Protein AF-A0A223ECL9-F1 (afdb_monomer_lite)

InterPro domains:
  IPR002901 Mannosyl-glycoprotein endo-beta-N-acetylglucosamidase-like domain [PF01832] (7-97)
  IPR018392 LysM domain [PF01476] (110-128)
  IPR018392 LysM domain [cd00118] (108-128)
  IPR051056 Glycosyl Hydrolase Family 73 [PTHR33308] (3-122)

Radius of gyration: 21.01 Å; chains: 1; bounding box: 42×40×62 Å

Organism: NCBI:txid1349754

Sequence (130 aa):
MVQGDFKGESVIIQTMEYVNGVPVQVWNKFRKYPTWEESLRDLANLYEKGTSWNRGLYTAVIGEKDYKKALKAIFDSGYASDPKYIEKLVNLIETSDLTKYDVSIEEVYHIVKKGDSVSGLAKAYGSTQV

Foldseek 3Di:
DAFDEDVNDWDWDWDWAADVNRTDIDTGIHYDDPDPVVVVVVVVCCLCQPDPVDRCLNPQLPPDLPVLSNQVSCVVSVVGRHPCSSVVVVCVCVVVVVCVVSDDPPPDDDDDDPPDDPVNVCVVVVVDDD

Structure (mmCIF, N/CA/C/O backbone):
data_AF-A0A223ECL9-F1
#
_entry.id   AF-A0A223ECL9-F1
#
loop_
_atom_site.group_PDB
_atom_site.id
_atom_site.type_symbol
_atom_site.label_atom_id
_atom_site.label_alt_id
_atom_site.label_comp_id
_atom_site.label_asym_id
_atom_site.label_entity_id
_atom_site.label_seq_id
_atom_site.pdbx_PDB_ins_code
_atom_site.Cartn_x
_atom_site.Cartn_y
_atom_site.Cartn_z
_atom_site.occupancy
_atom_site.B_iso_or_equiv
_atom_site.auth_seq_id
_atom_site.auth_comp_id
_atom_site.auth_asym_id
_atom_site.auth_atom_id
_atom_site.pdbx_PDB_model_num
ATOM 1 N N . MET A 1 1 ? -2.838 -3.790 4.156 1.00 79.19 1 MET A N 1
ATOM 2 C CA . MET A 1 1 ? -4.144 -4.417 4.448 1.00 79.19 1 MET A CA 1
ATOM 3 C C . MET A 1 1 ? -5.207 -3.575 3.776 1.00 79.19 1 MET A C 1
ATOM 5 O O . MET A 1 1 ? -5.055 -2.362 3.779 1.00 79.19 1 MET A O 1
ATOM 9 N N . VAL A 1 2 ? -6.244 -4.185 3.212 1.00 90.25 2 VAL A N 1
ATOM 10 C CA . VAL A 1 2 ? -7.343 -3.445 2.579 1.00 90.25 2 VAL A CA 1
ATOM 11 C C . VAL A 1 2 ? -8.562 -3.515 3.497 1.00 90.25 2 VAL A C 1
ATOM 13 O O . VAL A 1 2 ? -8.935 -4.597 3.954 1.00 90.25 2 VAL A O 1
ATOM 16 N N . GLN A 1 3 ? -9.152 -2.364 3.815 1.00 91.75 3 GLN A N 1
ATOM 17 C CA . GLN A 1 3 ? -10.354 -2.291 4.649 1.00 91.75 3 GLN A CA 1
ATOM 18 C C . GLN A 1 3 ? -11.593 -2.791 3.876 1.00 91.75 3 GLN A C 1
ATOM 20 O O . GLN A 1 3 ? -11.655 -2.724 2.642 1.00 91.75 3 GLN A O 1
ATOM 25 N N . GLY A 1 4 ? -12.589 -3.301 4.601 1.00 92.31 4 GLY A N 1
ATOM 26 C CA . GLY A 1 4 ? -13.849 -3.810 4.046 1.00 92.31 4 GLY A CA 1
ATOM 27 C C . GLY A 1 4 ? -13.989 -5.330 4.126 1.00 92.31 4 GLY A C 1
ATOM 28 O O . GLY A 1 4 ? -13.456 -5.961 5.033 1.00 92.31 4 GLY A O 1
ATOM 29 N N . ASP A 1 5 ? -14.749 -5.906 3.199 1.00 94.62 5 ASP A N 1
ATOM 30 C CA . ASP A 1 5 ? -14.906 -7.353 3.034 1.00 94.62 5 ASP A CA 1
ATOM 31 C C . ASP A 1 5 ? -14.469 -7.800 1.633 1.00 94.62 5 ASP A C 1
ATOM 33 O O . ASP A 1 5 ? -14.430 -7.006 0.690 1.00 94.62 5 ASP A O 1
ATOM 37 N N . PHE A 1 6 ? -14.091 -9.070 1.523 1.00 94.88 6 PHE A N 1
ATOM 38 C CA . PHE A 1 6 ? -13.787 -9.722 0.259 1.00 94.88 6 PHE A CA 1
ATOM 39 C C . PHE A 1 6 ? -14.750 -10.888 0.079 1.00 94.88 6 PHE A C 1
ATOM 41 O O . PHE A 1 6 ? -14.682 -11.872 0.810 1.00 94.88 6 PHE A O 1
ATOM 48 N N . LYS A 1 7 ? -15.676 -10.763 -0.880 1.00 94.12 7 LYS A N 1
ATOM 49 C CA . LYS A 1 7 ? -16.736 -11.758 -1.129 1.00 94.12 7 LYS A CA 1
ATOM 50 C C . LYS A 1 7 ? -17.537 -12.089 0.147 1.00 94.12 7 LYS A C 1
ATOM 52 O O . LYS A 1 7 ? -17.887 -13.243 0.372 1.00 94.12 7 LYS A O 1
ATOM 57 N N . GLY A 1 8 ? -17.802 -11.083 0.987 1.00 95.06 8 GLY A N 1
ATOM 58 C CA . GLY A 1 8 ? -18.495 -11.244 2.269 1.00 95.06 8 GLY A CA 1
ATOM 59 C C . GLY A 1 8 ? -17.601 -11.655 3.446 1.00 95.06 8 GLY A C 1
ATOM 60 O O . GLY A 1 8 ? -18.032 -11.550 4.592 1.00 95.06 8 GLY A O 1
ATOM 61 N N . GLU A 1 9 ? -16.347 -12.048 3.207 1.00 97.38 9 GLU A N 1
ATOM 62 C CA . GLU A 1 9 ? -15.413 -12.453 4.258 1.00 97.38 9 GLU A CA 1
ATOM 63 C C . GLU A 1 9 ? -14.611 -11.261 4.793 1.00 97.38 9 GLU A C 1
ATOM 65 O O . GLU A 1 9 ? -14.010 -10.476 4.050 1.00 97.38 9 GLU A O 1
ATOM 70 N N . SER A 1 10 ? -14.557 -11.136 6.118 1.00 97.12 10 SER A N 1
ATOM 71 C CA . SER A 1 10 ? -13.779 -10.097 6.791 1.00 97.12 10 SER A CA 1
ATOM 72 C C . SER A 1 10 ? -13.308 -10.546 8.168 1.00 97.12 10 SER A C 1
ATOM 74 O O . SER A 1 10 ? -13.784 -11.540 8.718 1.00 97.12 10 SER A O 1
ATOM 76 N N . VAL A 1 11 ? -12.359 -9.802 8.723 1.00 96.88 11 VAL A N 1
ATOM 77 C CA . VAL A 1 11 ? -11.911 -9.940 10.106 1.00 96.88 11 VAL A CA 1
ATOM 78 C C . VAL A 1 11 ? -11.852 -8.561 10.751 1.00 96.88 11 VAL A C 1
ATOM 80 O O . VAL A 1 11 ? -11.451 -7.582 10.120 1.00 96.88 11 VAL A O 1
ATOM 83 N N . ILE A 1 12 ? -12.278 -8.477 12.008 1.00 97.19 12 ILE A N 1
ATOM 84 C CA . ILE A 1 12 ? -12.145 -7.265 12.812 1.00 97.19 12 ILE A CA 1
ATOM 85 C C . ILE A 1 12 ? -10.866 -7.397 13.628 1.00 97.19 12 ILE A C 1
ATOM 87 O O . ILE A 1 12 ? -10.735 -8.317 14.434 1.00 97.19 12 ILE A O 1
ATOM 91 N N . ILE A 1 13 ? -9.925 -6.487 13.402 1.00 95.56 13 ILE A N 1
ATOM 92 C CA . ILE A 1 13 ? -8.660 -6.432 14.136 1.00 95.56 13 ILE A CA 1
ATOM 93 C C . ILE A 1 13 ? -8.369 -5.000 14.565 1.00 95.56 13 ILE A C 1
ATOM 95 O O . ILE A 1 13 ? -8.869 -4.034 13.982 1.00 95.56 13 ILE A O 1
ATOM 99 N N . GLN A 1 14 ? -7.556 -4.872 15.604 1.00 96.12 14 GLN A N 1
ATOM 100 C CA . GLN A 1 14 ? -7.069 -3.585 16.059 1.00 96.12 14 GLN A CA 1
ATOM 101 C C . GLN A 1 14 ? -5.959 -3.096 15.118 1.00 96.12 14 GLN A C 1
ATOM 103 O O . GLN A 1 14 ? -5.025 -3.836 14.811 1.00 96.12 14 GLN A O 1
ATOM 108 N N . THR A 1 15 ? -6.068 -1.856 14.653 1.00 93.88 15 THR A N 1
ATOM 109 C CA . THR A 1 15 ? -5.093 -1.191 13.781 1.00 93.88 15 THR A CA 1
ATOM 110 C C . THR A 1 15 ? -4.674 0.144 14.383 1.00 93.88 15 THR A C 1
ATOM 112 O O . THR A 1 15 ? -5.376 0.705 15.225 1.00 93.88 15 THR A O 1
ATOM 115 N N . MET A 1 16 ? -3.521 0.646 13.953 1.00 94.25 16 MET A N 1
ATOM 116 C CA . MET A 1 16 ? -3.049 1.980 14.299 1.00 94.25 16 MET A 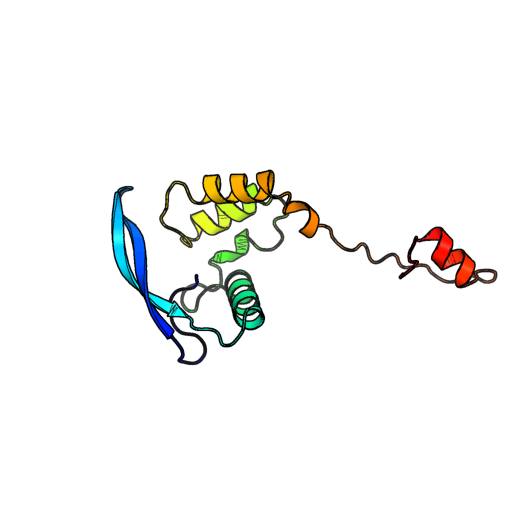CA 1
ATOM 117 C C . MET A 1 16 ? -3.394 2.944 13.165 1.00 94.25 16 MET A C 1
ATOM 119 O O . MET A 1 16 ? -2.917 2.765 12.047 1.00 94.25 16 MET A O 1
ATOM 123 N N . GLU A 1 17 ? -4.186 3.965 13.463 1.00 93.31 17 GLU A N 1
ATOM 124 C CA . GLU A 1 17 ? -4.452 5.097 12.571 1.00 93.31 17 GLU A CA 1
ATOM 125 C C . GLU A 1 17 ? -3.779 6.351 13.139 1.00 93.31 17 GLU A C 1
ATOM 127 O O . GLU A 1 17 ? -3.401 6.394 14.309 1.00 93.31 17 GLU A O 1
ATOM 132 N N . TYR A 1 18 ? -3.621 7.387 12.326 1.00 93.75 18 TYR A N 1
ATOM 133 C CA . TYR A 1 18 ? -3.040 8.661 12.742 1.00 93.75 18 TYR A CA 1
ATOM 134 C C . TYR A 1 18 ? -4.063 9.773 12.544 1.00 93.75 18 TYR A C 1
ATOM 136 O O . TYR A 1 18 ? -4.437 10.096 11.419 1.00 93.75 18 TYR A O 1
ATOM 144 N N . VAL A 1 19 ? -4.494 10.389 13.644 1.00 91.12 19 VAL A N 1
ATOM 145 C CA . VAL A 1 19 ? -5.434 11.517 13.637 1.00 91.12 19 VAL A CA 1
ATOM 146 C C . VAL A 1 19 ? -4.678 12.752 14.098 1.00 91.12 19 VAL A C 1
ATOM 148 O O . VAL A 1 19 ? -4.139 12.775 15.201 1.00 91.12 19 VAL A O 1
ATOM 151 N N . ASN A 1 20 ? -4.588 13.770 13.239 1.00 89.81 20 ASN A N 1
ATOM 152 C CA . ASN A 1 20 ? -3.780 14.972 13.487 1.00 89.81 20 ASN A CA 1
ATOM 153 C C . ASN A 1 20 ? -2.316 14.649 13.856 1.00 89.81 20 ASN A C 1
ATOM 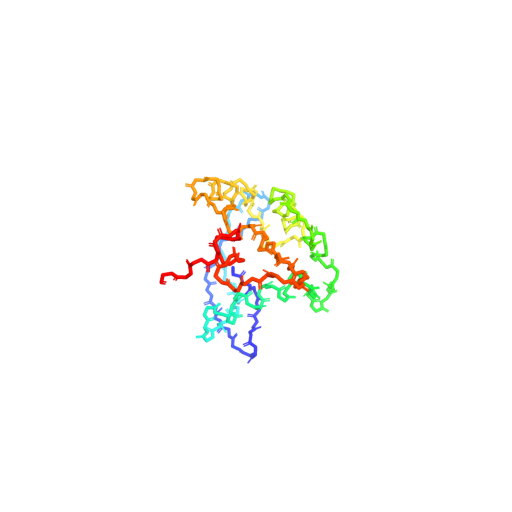155 O O . ASN A 1 20 ? -1.722 15.289 14.719 1.00 89.81 20 ASN A O 1
ATOM 159 N N . GLY A 1 21 ? -1.746 13.611 13.230 1.00 89.06 21 GLY A N 1
ATOM 160 C CA . GLY A 1 21 ? -0.376 13.153 13.484 1.00 89.06 21 GLY A CA 1
ATOM 161 C C . GLY A 1 21 ? -0.189 12.334 14.767 1.00 89.06 21 GLY A C 1
ATOM 162 O O . GLY A 1 21 ? 0.921 11.872 15.024 1.00 89.06 21 GLY A O 1
ATOM 163 N N . VAL A 1 22 ? -1.248 12.106 15.548 1.00 93.12 22 VAL A N 1
ATOM 164 C CA . VAL A 1 22 ? -1.196 11.309 16.780 1.00 93.12 22 VAL A CA 1
ATOM 165 C C . VAL A 1 22 ? -1.638 9.871 16.489 1.00 93.12 22 VAL A C 1
ATOM 167 O O . VAL A 1 22 ? -2.723 9.685 15.932 1.00 93.12 22 VAL A O 1
ATOM 170 N N . PRO A 1 23 ? -0.838 8.851 16.861 1.00 94.62 23 PRO A N 1
ATOM 171 C CA . PRO A 1 23 ? -1.221 7.455 16.694 1.00 94.62 23 PRO A CA 1
ATOM 172 C C . PRO A 1 23 ? -2.372 7.089 17.640 1.00 94.62 23 PRO A C 1
ATOM 174 O O . PRO A 1 23 ? -2.294 7.316 18.849 1.00 94.62 23 PRO A O 1
ATOM 177 N N . VAL A 1 24 ? -3.428 6.495 17.093 1.00 96.06 24 VAL A N 1
ATOM 178 C CA . VAL A 1 24 ? -4.608 6.018 17.819 1.00 96.06 24 VAL A CA 1
ATOM 179 C C . VAL A 1 24 ? -4.923 4.580 17.421 1.00 96.06 24 VAL A C 1
ATOM 181 O O . VAL A 1 24 ? -4.899 4.222 16.245 1.00 96.06 24 VAL A O 1
ATOM 184 N N . GLN A 1 25 ? -5.233 3.738 18.406 1.00 95.94 25 GLN A N 1
ATOM 185 C CA . GLN A 1 25 ? -5.652 2.365 18.137 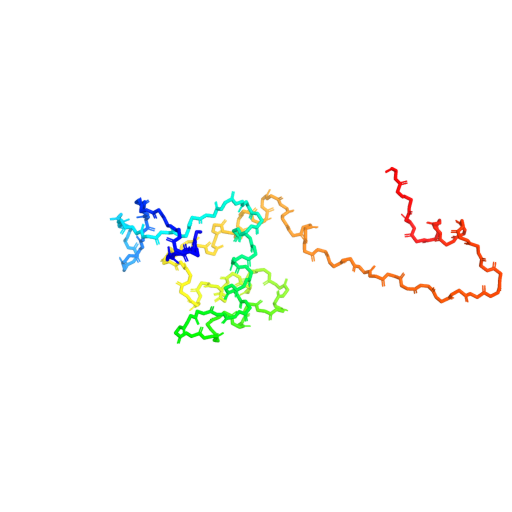1.00 95.94 25 GLN A CA 1
ATOM 186 C C . GLN A 1 25 ? -7.160 2.318 17.909 1.00 95.94 25 GLN A C 1
ATOM 188 O O . GLN A 1 25 ? -7.932 2.772 18.754 1.00 95.94 25 GLN A O 1
ATOM 193 N N . VAL A 1 26 ? -7.580 1.727 16.797 1.00 94.62 26 VAL A N 1
ATOM 194 C CA . VAL A 1 26 ? -8.993 1.577 16.439 1.00 94.62 26 VAL A CA 1
ATOM 195 C C . VAL A 1 26 ? -9.281 0.148 16.007 1.00 94.62 26 VAL A C 1
ATOM 197 O O . VAL A 1 26 ? -8.433 -0.524 15.424 1.00 94.62 26 VAL A O 1
ATOM 200 N N . TRP A 1 27 ? -10.488 -0.332 16.288 1.00 96.00 27 TRP A N 1
ATOM 201 C CA . TRP A 1 27 ? -10.975 -1.586 15.724 1.00 96.00 27 TRP A CA 1
ATOM 202 C C . TRP A 1 27 ? -11.517 -1.316 14.331 1.00 96.00 27 TRP A C 1
ATOM 204 O O . TRP A 1 27 ? -12.402 -0.475 14.170 1.00 96.00 27 TRP A O 1
ATOM 214 N N . ASN A 1 28 ? -10.994 -2.018 13.330 1.00 95.12 28 ASN A N 1
ATOM 215 C CA . ASN A 1 28 ? -11.448 -1.850 11.959 1.00 95.12 28 ASN A CA 1
ATOM 216 C C . ASN A 1 28 ? -11.662 -3.199 11.268 1.00 95.12 28 ASN A C 1
ATOM 218 O O . ASN A 1 28 ? -11.115 -4.228 11.672 1.00 95.12 28 ASN A O 1
ATOM 222 N N . LYS A 1 29 ? -12.506 -3.184 10.238 1.00 96.31 29 LYS A N 1
ATOM 223 C CA . LYS A 1 29 ? -12.873 -4.350 9.439 1.00 96.31 29 LYS A CA 1
ATOM 224 C C . LYS A 1 29 ? -11.951 -4.444 8.228 1.00 96.31 29 LYS A C 1
ATOM 226 O O . LYS A 1 29 ? -11.922 -3.536 7.396 1.00 96.31 29 LYS A O 1
ATOM 231 N N . PHE A 1 30 ? -11.236 -5.554 8.110 1.00 96.19 30 PHE A N 1
ATOM 232 C CA . PHE A 1 30 ? -10.323 -5.825 7.006 1.00 96.19 30 PHE A CA 1
ATOM 233 C C . PHE A 1 30 ? -10.780 -7.020 6.182 1.00 96.19 30 PHE A C 1
ATOM 235 O O . PHE A 1 30 ? -11.366 -7.974 6.702 1.00 96.19 30 PHE A O 1
ATOM 242 N N . ARG A 1 31 ? -10.467 -6.964 4.888 1.00 97.25 31 ARG A N 1
ATOM 243 C CA . ARG A 1 31 ? -10.742 -8.039 3.939 1.00 97.25 31 ARG A CA 1
ATOM 244 C C . ARG A 1 31 ? -9.987 -9.299 4.356 1.00 97.25 31 ARG A C 1
ATOM 246 O O . ARG A 1 31 ? -8.790 -9.242 4.641 1.00 97.25 31 ARG A O 1
ATOM 253 N N . LYS A 1 32 ? -10.689 -10.431 4.392 1.00 97.38 32 LYS A N 1
ATOM 254 C CA . LYS A 1 32 ? -10.109 -11.748 4.674 1.00 97.38 32 LYS A CA 1
ATOM 255 C C . LYS A 1 32 ? -9.992 -12.517 3.363 1.00 97.38 32 LYS A C 1
ATOM 257 O O . LYS A 1 32 ? -10.986 -12.703 2.668 1.00 97.38 32 LYS A O 1
ATOM 262 N N . TYR A 1 33 ? -8.785 -12.977 3.053 1.00 96.88 33 TYR A N 1
ATOM 263 C CA . TYR A 1 33 ? -8.495 -13.676 1.804 1.00 96.88 33 TYR A CA 1
ATOM 264 C C . TYR A 1 33 ? -8.189 -15.155 2.061 1.00 96.88 33 TYR A C 1
ATOM 266 O O . TYR A 1 33 ? -7.461 -15.460 3.008 1.00 96.88 33 TYR A O 1
ATOM 274 N N . PRO A 1 34 ? -8.697 -16.071 1.222 1.00 96.38 34 PRO A N 1
ATOM 275 C CA . PRO A 1 34 ? -8.322 -17.484 1.271 1.00 96.38 34 PRO A CA 1
ATOM 276 C C . PRO A 1 34 ? -6.847 -17.743 0.934 1.00 96.38 34 PRO A C 1
ATOM 278 O O . PRO A 1 34 ? -6.257 -18.684 1.459 1.00 96.38 34 PRO A O 1
ATOM 281 N N . THR A 1 35 ? -6.243 -16.923 0.063 1.00 97.19 35 THR A N 1
ATOM 282 C CA . THR A 1 35 ? -4.854 -17.087 -0.396 1.00 97.19 35 THR A CA 1
ATOM 283 C C . THR A 1 35 ? -4.111 -15.754 -0.518 1.00 97.19 35 THR A C 1
ATOM 285 O O . THR A 1 35 ? -4.716 -14.689 -0.670 1.00 97.19 35 THR A O 1
ATOM 288 N N . TRP A 1 36 ? -2.774 -15.818 -0.512 1.00 96.12 36 TRP A N 1
ATOM 289 C CA . TRP A 1 36 ? -1.911 -14.668 -0.808 1.00 96.12 36 TRP A CA 1
ATOM 290 C C . TRP A 1 36 ? -2.154 -14.104 -2.210 1.00 96.12 36 TRP A C 1
ATOM 292 O O . TRP A 1 36 ? -2.173 -12.889 -2.387 1.00 96.12 36 TRP A O 1
ATOM 302 N N . GLU A 1 37 ? -2.387 -14.975 -3.194 1.00 97.00 37 GLU A N 1
ATOM 303 C CA . GLU A 1 37 ? -2.676 -14.570 -4.570 1.00 97.00 37 GLU A CA 1
ATOM 304 C C . GLU A 1 37 ? -3.951 -13.725 -4.650 1.00 97.00 37 GLU A C 1
ATOM 306 O O . GLU A 1 37 ? -3.944 -12.668 -5.280 1.00 97.00 37 GLU A O 1
ATOM 311 N N . GLU A 1 38 ? -5.031 -14.133 -3.974 1.00 97.12 38 GLU A N 1
ATOM 312 C CA . GLU A 1 38 ? -6.264 -13.340 -3.937 1.00 97.12 38 GLU A CA 1
ATOM 313 C C . GLU A 1 38 ? -6.047 -11.981 -3.267 1.00 97.12 38 GLU A C 1
ATOM 315 O O . GLU A 1 38 ? -6.554 -10.980 -3.770 1.00 97.12 38 GLU A O 1
ATOM 320 N N . SER A 1 39 ? -5.239 -11.910 -2.204 1.00 96.50 39 SER A N 1
ATOM 321 C CA . SER A 1 39 ? -4.896 -10.629 -1.575 1.00 96.50 39 SER A CA 1
ATOM 322 C C . SER A 1 39 ? -4.118 -9.707 -2.517 1.00 96.50 39 SER A C 1
ATOM 324 O O . SER A 1 39 ? -4.404 -8.510 -2.565 1.00 96.50 39 SER A O 1
ATOM 326 N N . LEU A 1 40 ? -3.134 -10.234 -3.251 1.00 95.75 40 LEU A N 1
ATOM 327 C CA . LEU A 1 40 ? -2.325 -9.448 -4.187 1.00 95.75 40 LEU A CA 1
ATOM 328 C C . LEU A 1 40 ? -3.154 -8.992 -5.391 1.00 95.75 40 LEU A C 1
ATOM 330 O O . LEU A 1 40 ? -3.093 -7.824 -5.775 1.00 95.75 40 LEU A O 1
ATOM 334 N N . ARG A 1 41 ? -3.980 -9.883 -5.953 1.00 96.31 41 ARG A N 1
ATOM 335 C CA . ARG A 1 41 ? -4.892 -9.551 -7.056 1.00 96.31 41 ARG A CA 1
ATOM 336 C C . ARG A 1 41 ? -5.927 -8.515 -6.642 1.00 96.31 41 ARG A C 1
ATOM 338 O O . ARG A 1 41 ? -6.236 -7.627 -7.428 1.00 96.31 41 ARG A O 1
ATOM 345 N N . ASP A 1 42 ? -6.486 -8.612 -5.442 1.00 96.62 42 ASP A N 1
ATOM 346 C CA . ASP A 1 42 ? -7.461 -7.639 -4.947 1.00 96.62 42 ASP A CA 1
ATOM 347 C C . ASP A 1 42 ? -6.829 -6.254 -4.734 1.00 96.62 42 ASP A C 1
ATOM 349 O O . ASP A 1 42 ? -7.419 -5.245 -5.118 1.00 96.62 42 ASP A O 1
ATOM 353 N N . LEU A 1 43 ? -5.594 -6.199 -4.222 1.00 95.38 43 LEU A N 1
ATOM 354 C CA . LEU A 1 43 ? -4.843 -4.946 -4.121 1.00 95.38 43 LEU A CA 1
ATOM 355 C C . LEU A 1 43 ? -4.533 -4.345 -5.502 1.00 95.38 43 LEU A C 1
ATOM 357 O O . LEU A 1 43 ? -4.721 -3.148 -5.702 1.00 95.38 43 LEU A O 1
ATOM 361 N N . ALA A 1 44 ? -4.120 -5.162 -6.475 1.00 94.50 44 ALA A N 1
ATOM 362 C CA . ALA A 1 44 ? -3.907 -4.696 -7.847 1.00 94.50 44 ALA A CA 1
ATOM 363 C C . ALA A 1 44 ? -5.204 -4.150 -8.471 1.00 94.50 44 ALA A C 1
ATOM 365 O O . ALA A 1 44 ? -5.205 -3.069 -9.058 1.00 94.50 44 ALA A O 1
ATOM 366 N N . ASN A 1 45 ? -6.330 -4.845 -8.268 1.00 95.25 45 ASN A N 1
ATOM 367 C CA . ASN A 1 45 ? -7.646 -4.377 -8.706 1.00 95.25 45 ASN A CA 1
ATOM 368 C C . ASN A 1 45 ? -8.045 -3.055 -8.040 1.00 95.25 45 ASN A C 1
ATOM 370 O O . ASN A 1 45 ? -8.687 -2.234 -8.687 1.00 95.25 45 ASN A O 1
ATOM 374 N N . LEU A 1 46 ? -7.691 -2.837 -6.769 1.00 95.38 46 LEU A N 1
ATOM 375 C CA . LEU A 1 46 ? -7.948 -1.568 -6.087 1.00 95.38 46 LEU A CA 1
ATOM 376 C C . LEU A 1 46 ? -7.233 -0.410 -6.794 1.00 95.38 46 LEU A C 1
ATOM 378 O O . LEU A 1 46 ? -7.843 0.637 -7.003 1.00 95.38 46 LEU A O 1
ATOM 382 N N . TYR A 1 47 ? -5.973 -0.599 -7.190 1.00 95.25 47 TYR A N 1
ATOM 383 C CA . TYR A 1 47 ? -5.228 0.427 -7.921 1.00 95.25 47 TYR A CA 1
ATOM 384 C C . TYR A 1 47 ? -5.771 0.651 -9.334 1.00 95.25 47 TYR A C 1
ATOM 386 O O . TYR A 1 47 ? -5.917 1.793 -9.759 1.00 95.25 47 TYR A O 1
ATOM 394 N N . GLU A 1 48 ? -6.124 -0.421 -10.042 1.00 95.19 48 GLU A N 1
ATOM 395 C CA . GLU A 1 48 ? -6.628 -0.344 -11.416 1.00 95.19 48 GLU A CA 1
ATOM 396 C C . GLU A 1 48 ? -8.050 0.237 -11.500 1.00 95.19 48 GLU A C 1
ATOM 398 O O . GLU A 1 48 ? -8.357 1.022 -12.395 1.00 95.19 48 GLU A O 1
ATOM 403 N N . LYS A 1 49 ? -8.938 -0.156 -10.579 1.00 95.25 49 LYS A N 1
ATOM 404 C CA . LYS A 1 49 ? -10.388 0.108 -10.664 1.00 95.25 49 LYS A CA 1
ATOM 405 C C . LYS A 1 49 ? -10.883 1.142 -9.657 1.00 95.25 49 LYS A C 1
ATOM 407 O O . LYS A 1 49 ? -12.060 1.510 -9.704 1.00 95.25 49 LYS A O 1
ATOM 412 N N . GLY A 1 50 ? -10.022 1.581 -8.743 1.00 93.94 50 GLY A N 1
ATOM 413 C CA . GLY A 1 50 ? -10.382 2.453 -7.635 1.00 93.94 50 GLY A CA 1
ATOM 414 C C . GLY A 1 50 ? -11.340 1.793 -6.641 1.00 93.94 50 GLY A C 1
ATOM 415 O O . GLY A 1 50 ? -11.446 0.570 -6.530 1.00 93.94 50 GLY A O 1
ATOM 416 N N . THR A 1 51 ? -12.051 2.624 -5.886 1.00 92.38 51 THR A N 1
ATOM 417 C CA . THR A 1 51 ? -13.065 2.186 -4.921 1.00 92.38 51 THR A CA 1
ATOM 418 C C . THR A 1 51 ? -14.466 2.259 -5.529 1.00 92.38 51 THR A C 1
ATOM 420 O O . THR A 1 51 ? -14.687 2.861 -6.580 1.00 92.38 51 THR A O 1
ATOM 423 N N . SER A 1 52 ? -15.457 1.682 -4.843 1.00 90.50 52 SER A N 1
ATOM 424 C CA . SER A 1 52 ? -16.864 1.778 -5.256 1.00 90.50 52 SER A CA 1
ATOM 425 C C . SER A 1 52 ? -17.373 3.222 -5.340 1.00 90.50 52 SER A C 1
ATOM 427 O O . SER A 1 52 ? -18.225 3.514 -6.175 1.00 90.50 52 SER A O 1
ATOM 429 N N . TRP A 1 53 ? -16.845 4.116 -4.499 1.00 92.69 53 TRP A N 1
ATOM 430 C CA . TRP A 1 53 ? -17.233 5.526 -4.426 1.00 92.69 53 TRP A CA 1
ATOM 431 C C . TRP A 1 53 ? -16.339 6.448 -5.266 1.00 92.69 53 TRP A C 1
ATOM 433 O O . TRP A 1 53 ? -16.770 7.539 -5.629 1.00 92.69 53 TRP A O 1
ATOM 443 N N . ASN A 1 54 ? -15.118 6.025 -5.609 1.00 94.94 54 ASN A N 1
ATOM 444 C CA . ASN A 1 54 ? -14.228 6.758 -6.502 1.00 94.94 54 ASN A CA 1
ATOM 445 C C . ASN A 1 54 ? -13.361 5.795 -7.326 1.00 94.94 54 ASN A C 1
ATOM 447 O O . ASN A 1 54 ? -12.296 5.350 -6.895 1.00 94.94 54 ASN A O 1
ATOM 451 N N . ARG A 1 55 ? -13.801 5.525 -8.559 1.00 96.06 55 ARG A N 1
ATOM 452 C CA . ARG A 1 55 ? -13.064 4.673 -9.507 1.00 96.06 55 ARG A CA 1
ATOM 453 C C . ARG A 1 55 ? -11.742 5.280 -9.979 1.00 96.06 55 ARG A C 1
ATOM 455 O O . ARG A 1 55 ? -10.869 4.553 -10.428 1.00 96.06 55 ARG A O 1
ATOM 462 N N . GLY A 1 56 ? -11.595 6.600 -9.871 1.00 95.88 56 GLY A N 1
ATOM 463 C CA . GLY A 1 56 ? -10.385 7.326 -10.247 1.00 95.88 56 GLY A CA 1
ATOM 464 C C . GLY A 1 56 ? -9.365 7.464 -9.116 1.00 95.88 56 GLY A C 1
ATOM 465 O O . GLY A 1 56 ? -8.332 8.088 -9.323 1.00 95.88 56 GLY A O 1
ATOM 466 N N . LEU A 1 57 ? -9.646 6.929 -7.918 1.00 96.69 57 LEU A N 1
ATOM 467 C CA . LEU A 1 57 ? -8.890 7.265 -6.708 1.00 96.69 57 LEU A CA 1
ATOM 468 C C . LEU A 1 57 ? -7.386 6.995 -6.839 1.00 96.69 57 LEU A C 1
ATOM 470 O O . LEU A 1 57 ? -6.599 7.797 -6.364 1.00 96.69 57 LEU A O 1
ATOM 474 N N . TYR A 1 58 ? -6.998 5.908 -7.510 1.00 96.94 58 TYR A N 1
ATOM 475 C CA . TYR A 1 58 ? -5.604 5.464 -7.616 1.00 96.94 58 TYR A CA 1
ATOM 476 C C . TYR A 1 58 ? -5.012 5.588 -9.028 1.00 96.94 58 TYR A C 1
ATOM 478 O O . TYR A 1 58 ? -3.935 5.055 -9.288 1.00 96.94 58 TYR A O 1
ATOM 486 N N . THR A 1 59 ? -5.658 6.297 -9.959 1.00 95.44 59 THR A N 1
ATOM 487 C CA . THR A 1 59 ? -5.210 6.327 -11.367 1.00 95.44 59 THR A CA 1
ATOM 488 C C . THR A 1 59 ? -3.808 6.904 -11.547 1.00 95.44 59 THR A C 1
ATOM 490 O O . THR A 1 59 ? -3.115 6.518 -12.479 1.00 95.44 59 THR A O 1
ATOM 493 N N . ALA A 1 60 ? -3.368 7.789 -10.646 1.00 95.94 60 ALA A N 1
ATOM 494 C CA . ALA A 1 60 ? -2.020 8.361 -10.659 1.00 95.94 60 ALA A CA 1
ATOM 495 C C . ALA A 1 60 ? -0.906 7.333 -10.373 1.00 95.94 60 ALA A C 1
ATOM 497 O O . ALA A 1 60 ? 0.260 7.614 -10.627 1.00 95.94 60 ALA A O 1
ATOM 498 N N . VAL A 1 61 ? -1.252 6.156 -9.843 1.00 95.06 61 VAL A N 1
ATOM 499 C CA . VAL A 1 61 ? -0.308 5.056 -9.596 1.00 95.06 61 VAL A CA 1
ATOM 500 C C . VAL A 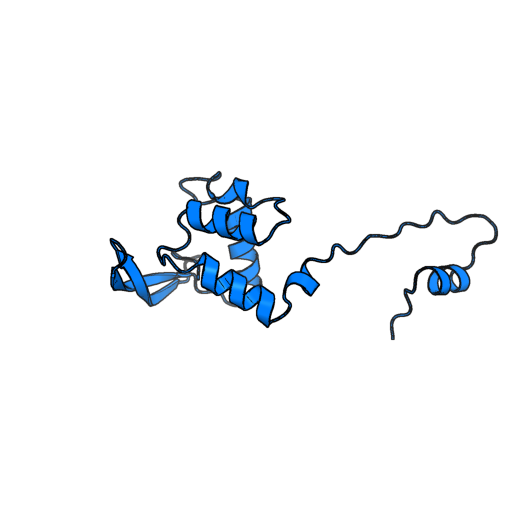1 61 ? -0.046 4.262 -10.881 1.00 95.06 61 VAL A C 1
ATOM 502 O O . VAL A 1 61 ? 1.033 3.703 -11.066 1.00 95.06 61 VAL A O 1
ATOM 505 N N . ILE A 1 62 ? -1.025 4.200 -11.786 1.00 94.12 62 ILE A N 1
ATOM 506 C CA . ILE A 1 62 ? -0.972 3.337 -12.967 1.00 94.12 62 ILE A CA 1
ATOM 507 C C . ILE A 1 62 ? 0.035 3.877 -13.985 1.00 94.12 62 ILE A C 1
ATOM 509 O O . ILE A 1 62 ? -0.100 4.987 -14.493 1.00 94.12 62 ILE A O 1
ATOM 513 N N . GLY A 1 63 ? 1.035 3.054 -14.308 1.00 91.69 63 GLY A N 1
ATOM 514 C CA . GLY A 1 63 ? 2.082 3.377 -15.281 1.00 91.69 63 GLY A CA 1
ATOM 515 C C . GLY A 1 63 ? 3.244 4.209 -14.731 1.00 91.69 63 GLY A C 1
ATOM 516 O O . GLY A 1 63 ? 4.189 4.469 -15.477 1.00 91.69 63 GLY A O 1
ATOM 517 N N . GLU A 1 64 ? 3.216 4.598 -13.452 1.00 95.31 64 GLU A N 1
ATOM 518 C CA . GLU A 1 64 ? 4.352 5.253 -12.803 1.00 95.31 64 GLU A CA 1
ATOM 519 C C . GLU A 1 64 ? 5.479 4.237 -12.566 1.00 95.31 64 GLU A C 1
ATOM 521 O O . GLU A 1 64 ? 5.265 3.173 -11.985 1.00 95.31 64 GLU A O 1
ATOM 526 N N . LYS A 1 65 ? 6.683 4.566 -13.041 1.00 93.50 65 LYS A N 1
ATOM 527 C CA . LYS A 1 65 ? 7.876 3.707 -12.951 1.00 93.50 65 LYS A CA 1
ATOM 528 C C . LYS A 1 65 ? 8.819 4.137 -11.832 1.00 93.50 65 LYS A C 1
ATOM 530 O O . LYS A 1 65 ? 9.671 3.364 -11.411 1.00 93.50 65 LYS A O 1
ATOM 535 N N . ASP A 1 66 ? 8.691 5.371 -11.357 1.00 95.81 66 ASP A N 1
ATOM 536 C CA . ASP A 1 66 ? 9.407 5.855 -10.187 1.00 95.81 66 ASP A CA 1
ATOM 537 C C . ASP A 1 66 ? 8.633 5.453 -8.927 1.00 95.81 66 ASP A C 1
ATOM 539 O O . ASP A 1 66 ? 7.610 6.051 -8.581 1.00 95.81 66 ASP A O 1
ATOM 543 N N . TYR A 1 67 ? 9.137 4.445 -8.212 1.00 96.81 67 TYR A N 1
ATOM 544 C CA . TYR A 1 67 ? 8.478 3.939 -7.011 1.00 96.81 67 TYR A CA 1
ATOM 545 C C . TYR A 1 67 ? 8.260 5.032 -5.949 1.00 96.81 67 TYR A C 1
ATOM 547 O O . TYR A 1 67 ? 7.273 4.971 -5.218 1.00 96.81 67 TYR A O 1
ATOM 555 N N . LYS A 1 68 ? 9.104 6.074 -5.867 1.00 97.81 68 LYS A N 1
ATOM 556 C CA . LYS A 1 68 ? 8.913 7.173 -4.901 1.00 97.81 68 LYS A CA 1
ATOM 557 C C . LYS A 1 68 ? 7.691 8.010 -5.270 1.00 97.81 68 LYS A C 1
ATOM 559 O O . LYS A 1 68 ? 6.912 8.383 -4.389 1.00 97.81 68 LYS A O 1
ATOM 564 N N . LYS A 1 69 ? 7.481 8.266 -6.565 1.00 98.00 69 LYS A N 1
ATOM 565 C CA . LYS A 1 69 ? 6.274 8.942 -7.066 1.00 98.00 69 LYS A CA 1
ATOM 566 C C . LYS A 1 69 ? 5.035 8.069 -6.921 1.00 98.00 69 LYS A C 1
ATOM 568 O O . LYS A 1 69 ? 4.009 8.576 -6.472 1.00 98.00 69 LYS A O 1
ATOM 573 N N . ALA A 1 70 ? 5.141 6.770 -7.201 1.00 97.38 70 ALA A N 1
ATOM 574 C CA . ALA A 1 70 ? 4.043 5.825 -7.007 1.00 97.38 70 ALA A CA 1
ATOM 575 C C . ALA A 1 70 ? 3.600 5.776 -5.533 1.00 97.38 70 ALA A C 1
ATOM 577 O O . ALA A 1 70 ? 2.412 5.896 -5.236 1.00 97.38 70 ALA A O 1
ATOM 578 N N . LEU A 1 71 ? 4.550 5.702 -4.592 1.00 97.81 71 LEU A N 1
ATOM 579 C CA . LEU A 1 71 ? 4.271 5.752 -3.153 1.00 97.81 71 LEU A CA 1
ATOM 580 C C . LEU A 1 71 ? 3.604 7.062 -2.733 1.00 97.81 71 LEU A C 1
ATOM 582 O O . LEU A 1 71 ? 2.658 7.041 -1.942 1.00 97.81 71 LEU A O 1
ATOM 586 N N . LYS A 1 72 ? 4.062 8.196 -3.276 1.00 97.88 72 LYS A N 1
ATOM 587 C CA . LYS A 1 72 ? 3.423 9.491 -3.032 1.00 97.88 72 LYS A CA 1
ATOM 588 C C . LYS A 1 72 ? 1.983 9.506 -3.548 1.00 97.88 72 LYS A C 1
ATOM 590 O O . LYS A 1 72 ? 1.097 9.923 -2.813 1.00 97.88 72 LYS A O 1
ATOM 595 N N . ALA A 1 73 ? 1.735 9.004 -4.756 1.00 97.62 73 ALA A N 1
ATOM 596 C CA . ALA A 1 73 ? 0.392 8.920 -5.323 1.00 97.62 73 ALA A CA 1
ATOM 597 C C . ALA A 1 73 ? -0.539 8.037 -4.472 1.00 97.62 73 ALA A C 1
ATOM 599 O O . ALA A 1 73 ? -1.671 8.431 -4.194 1.00 97.62 73 ALA A O 1
ATOM 600 N N . ILE A 1 74 ? -0.062 6.882 -3.993 1.00 96.88 74 ILE A N 1
ATOM 601 C CA . ILE A 1 74 ? -0.814 6.005 -3.076 1.00 96.88 74 ILE A CA 1
ATOM 602 C C . ILE A 1 74 ? -1.164 6.739 -1.773 1.00 96.88 74 ILE A C 1
ATOM 604 O O . ILE A 1 74 ? -2.301 6.651 -1.300 1.00 96.88 74 ILE A O 1
ATOM 608 N N . PHE A 1 75 ? -0.201 7.462 -1.196 1.00 96.81 75 PHE A N 1
ATOM 609 C CA . PHE A 1 75 ? -0.397 8.223 0.037 1.00 96.81 75 PHE A CA 1
ATOM 610 C C . PHE A 1 75 ? -1.392 9.376 -0.150 1.00 96.81 75 PHE A C 1
ATOM 612 O O . PHE A 1 75 ? -2.346 9.482 0.617 1.00 96.81 75 PHE A O 1
ATOM 619 N N . ASP A 1 76 ? -1.230 10.179 -1.205 1.00 96.44 76 ASP A N 1
ATOM 620 C CA . ASP A 1 76 ? -2.126 11.294 -1.542 1.00 96.44 76 ASP A CA 1
ATOM 621 C C . ASP A 1 76 ? -3.567 10.815 -1.811 1.00 96.44 76 ASP A C 1
ATOM 623 O O . ASP A 1 76 ? -4.527 11.548 -1.582 1.00 96.44 76 ASP A O 1
ATOM 627 N N . SER A 1 77 ? -3.726 9.560 -2.247 1.00 95.56 77 SER A N 1
ATOM 628 C CA . SER A 1 77 ? -5.023 8.896 -2.440 1.00 95.56 77 SER A CA 1
ATOM 629 C C . SER A 1 77 ? -5.677 8.429 -1.127 1.00 95.56 77 SER A C 1
ATOM 631 O O . SER A 1 77 ? -6.755 7.835 -1.148 1.00 95.56 77 SER A O 1
ATOM 633 N N . GLY A 1 78 ? -5.034 8.660 0.022 1.00 93.50 78 GLY A N 1
ATOM 634 C CA . GLY A 1 78 ? -5.568 8.356 1.351 1.00 93.50 78 GLY A CA 1
ATOM 635 C C . GLY A 1 78 ? -5.443 6.892 1.776 1.00 93.50 78 GLY A C 1
ATOM 636 O O . GLY A 1 78 ? -6.187 6.452 2.648 1.00 93.50 78 GLY A O 1
ATOM 637 N N . TYR A 1 79 ? -4.533 6.113 1.176 1.00 94.75 79 TYR A N 1
ATOM 638 C CA . TYR A 1 79 ? -4.369 4.691 1.522 1.00 94.75 79 TYR A CA 1
ATOM 639 C C . TYR A 1 79 ? -3.865 4.466 2.959 1.00 94.75 79 TYR A C 1
ATOM 641 O O . TYR A 1 79 ? -4.189 3.452 3.575 1.00 94.75 79 TYR A O 1
ATOM 649 N N . ALA A 1 80 ? -3.065 5.393 3.490 1.00 93.50 80 ALA A N 1
ATOM 650 C CA . ALA A 1 80 ? -2.526 5.335 4.844 1.00 93.50 80 ALA A CA 1
ATOM 651 C C . ALA A 1 80 ? -2.526 6.727 5.481 1.00 93.50 80 ALA A C 1
ATOM 653 O O . ALA A 1 80 ? -2.240 7.716 4.813 1.00 93.50 80 ALA A O 1
ATOM 654 N N . SER A 1 81 ? -2.794 6.795 6.785 1.00 93.69 81 SER A N 1
ATOM 655 C CA . SER A 1 81 ? -2.746 8.045 7.553 1.00 93.69 81 SER A CA 1
ATOM 656 C C . SER A 1 81 ? -1.373 8.328 8.175 1.00 93.69 81 SER A C 1
ATOM 658 O O . SER A 1 81 ? -1.134 9.422 8.676 1.00 93.69 81 SER A O 1
ATOM 660 N N . ASP A 1 82 ? -0.490 7.326 8.227 1.00 94.81 82 ASP A N 1
ATOM 661 C CA . ASP A 1 82 ? 0.817 7.437 8.876 1.00 94.81 82 ASP A CA 1
ATOM 662 C C . ASP A 1 82 ? 1.716 8.436 8.128 1.00 94.81 82 ASP A C 1
ATOM 664 O O . ASP A 1 82 ? 2.069 8.182 6.973 1.00 94.81 82 ASP A O 1
ATOM 668 N N . PRO A 1 83 ? 2.158 9.537 8.767 1.00 93.56 83 PRO A N 1
ATOM 669 C CA . PRO A 1 83 ? 3.006 10.530 8.110 1.00 93.56 83 PRO A CA 1
ATOM 670 C C . PRO A 1 83 ? 4.361 9.965 7.656 1.00 93.56 83 PRO A C 1
ATOM 672 O O . PRO A 1 83 ? 5.005 10.549 6.788 1.00 93.56 83 PRO A O 1
ATOM 675 N N . LYS A 1 84 ? 4.803 8.828 8.211 1.00 95.69 84 LYS A N 1
ATOM 676 C CA . LYS A 1 84 ? 6.049 8.142 7.833 1.00 95.69 84 LYS A CA 1
ATOM 677 C C . LYS A 1 84 ? 5.840 7.011 6.826 1.00 95.69 84 LYS A C 1
ATOM 679 O O . LYS A 1 84 ? 6.775 6.257 6.565 1.00 95.69 84 LYS A O 1
ATOM 684 N N . TYR A 1 85 ? 4.641 6.858 6.263 1.00 96.06 85 TYR A N 1
ATOM 685 C CA . TYR A 1 85 ? 4.312 5.766 5.340 1.00 96.06 85 TYR A CA 1
ATOM 686 C C . TYR A 1 85 ? 5.290 5.677 4.157 1.00 96.06 85 TYR A C 1
ATOM 688 O O . TYR A 1 85 ? 5.866 4.617 3.909 1.00 96.06 85 TYR A O 1
ATOM 696 N N . ILE A 1 86 ? 5.530 6.803 3.476 1.00 97.31 86 ILE A N 1
ATOM 697 C CA . ILE A 1 86 ? 6.434 6.863 2.318 1.00 97.31 86 ILE A CA 1
ATOM 698 C C . ILE A 1 86 ? 7.869 6.535 2.744 1.00 97.31 86 ILE A C 1
ATOM 700 O O . ILE A 1 86 ? 8.501 5.683 2.133 1.00 97.31 86 ILE A O 1
ATOM 704 N N . GLU A 1 87 ? 8.367 7.161 3.816 1.00 98.06 87 GLU A N 1
ATOM 705 C CA . GLU A 1 87 ? 9.727 6.943 4.332 1.00 98.06 87 GLU A CA 1
ATOM 706 C C . GLU A 1 87 ? 9.983 5.462 4.647 1.00 98.06 87 GLU A C 1
ATOM 708 O O . GLU A 1 87 ? 10.991 4.899 4.223 1.00 98.06 87 GLU A O 1
ATOM 713 N N . LYS A 1 88 ? 9.039 4.808 5.336 1.00 97.56 88 LYS A N 1
ATOM 714 C CA . LYS A 1 88 ? 9.131 3.387 5.695 1.00 97.56 88 LYS A CA 1
ATOM 715 C C . LYS A 1 88 ? 9.214 2.488 4.462 1.00 97.56 88 LYS A C 1
ATOM 717 O O . LYS A 1 88 ? 10.018 1.560 4.448 1.00 97.56 88 LYS A O 1
ATOM 722 N N . LEU A 1 89 ? 8.396 2.751 3.442 1.00 98.00 89 LEU A N 1
ATOM 723 C CA . LEU A 1 89 ? 8.377 1.940 2.224 1.00 98.00 89 LEU A CA 1
ATOM 724 C C . LEU A 1 89 ? 9.583 2.199 1.325 1.00 98.00 89 LEU A C 1
ATOM 726 O O . LEU A 1 89 ? 10.133 1.242 0.794 1.00 98.00 89 LEU A O 1
ATOM 730 N N . VAL A 1 90 ? 10.045 3.447 1.210 1.00 98.31 90 VAL A N 1
ATOM 731 C CA . VAL A 1 90 ? 11.302 3.760 0.513 1.00 98.31 90 VAL A CA 1
ATOM 732 C C . VAL A 1 90 ? 12.461 3.014 1.167 1.00 98.31 90 VAL A C 1
ATOM 734 O O . VAL A 1 90 ? 13.199 2.318 0.479 1.00 98.31 90 VAL A O 1
ATOM 737 N N . ASN A 1 91 ? 12.571 3.080 2.496 1.00 98.38 91 ASN A N 1
ATOM 738 C CA . ASN A 1 91 ? 13.628 2.393 3.232 1.00 98.38 91 ASN A CA 1
ATOM 739 C C . ASN A 1 91 ? 13.561 0.868 3.032 1.00 98.38 91 ASN A C 1
ATOM 741 O O . ASN A 1 91 ? 14.575 0.232 2.757 1.00 98.38 91 ASN A O 1
ATOM 745 N N . LEU A 1 92 ? 12.364 0.273 3.082 1.00 98.12 92 LEU A N 1
ATOM 746 C CA . LEU A 1 92 ? 12.179 -1.155 2.806 1.00 98.12 92 LEU A CA 1
ATOM 747 C C . LEU A 1 92 ? 12.596 -1.541 1.377 1.00 98.12 92 LEU A C 1
ATOM 749 O O . LEU A 1 92 ? 13.298 -2.537 1.200 1.00 98.12 92 LEU A O 1
ATOM 753 N N . ILE A 1 93 ? 12.177 -0.765 0.372 1.00 97.88 93 ILE A N 1
ATOM 754 C CA . ILE A 1 93 ? 12.506 -1.008 -1.040 1.00 97.88 93 ILE A CA 1
ATOM 755 C C . ILE A 1 93 ? 14.017 -0.946 -1.258 1.00 97.88 93 ILE A C 1
ATOM 757 O O . ILE A 1 93 ? 14.573 -1.845 -1.888 1.00 97.88 93 ILE A O 1
ATOM 761 N N . GLU A 1 94 ? 14.676 0.077 -0.713 1.00 97.69 94 GLU A N 1
ATOM 762 C CA . GLU A 1 94 ? 16.115 0.296 -0.878 1.00 97.69 94 GLU A CA 1
ATOM 763 C C . GLU A 1 94 ? 16.942 -0.750 -0.108 1.00 97.69 94 GLU A C 1
ATOM 765 O O . GLU A 1 94 ? 17.861 -1.342 -0.669 1.00 97.69 94 GLU A O 1
ATOM 770 N N . THR A 1 95 ? 16.606 -1.045 1.153 1.00 98.19 95 THR A N 1
ATOM 771 C CA . THR A 1 95 ? 17.382 -1.994 1.982 1.00 98.19 95 THR A CA 1
ATOM 772 C C . THR A 1 95 ? 17.222 -3.453 1.572 1.00 98.19 95 THR A C 1
ATOM 774 O O . THR A 1 95 ? 18.121 -4.256 1.820 1.00 98.19 95 THR A O 1
ATOM 777 N N . SER A 1 96 ? 16.094 -3.810 0.956 1.00 97.62 96 SER A N 1
ATOM 778 C CA . SER A 1 96 ? 15.818 -5.178 0.499 1.00 97.62 96 SER A CA 1
ATOM 779 C C . SER A 1 96 ? 16.047 -5.375 -1.004 1.00 97.62 96 SER A C 1
ATOM 781 O O . SER A 1 96 ? 15.791 -6.472 -1.510 1.00 97.62 96 SER A O 1
ATOM 783 N N . ASP A 1 97 ? 16.522 -4.338 -1.706 1.00 96.50 97 ASP A N 1
ATOM 784 C CA . ASP A 1 97 ? 16.743 -4.332 -3.157 1.00 96.50 97 ASP A CA 1
ATOM 785 C C . ASP A 1 97 ? 15.508 -4.846 -3.917 1.00 96.50 97 ASP A C 1
ATOM 787 O O . ASP A 1 97 ? 15.557 -5.825 -4.664 1.00 96.50 97 ASP A O 1
ATOM 791 N N . LEU A 1 98 ? 14.340 -4.256 -3.636 1.00 96.25 98 LEU A N 1
ATOM 792 C CA . LEU A 1 98 ? 13.072 -4.730 -4.207 1.00 96.25 98 LEU A CA 1
ATOM 793 C C . LEU A 1 98 ? 12.861 -4.265 -5.651 1.00 96.25 98 LEU A C 1
ATOM 795 O O . LEU A 1 98 ? 12.108 -4.907 -6.378 1.00 96.25 98 LEU A O 1
ATOM 799 N N . THR A 1 99 ? 13.570 -3.225 -6.097 1.00 95.25 99 THR A N 1
ATOM 800 C CA . THR A 1 99 ? 13.512 -2.741 -7.488 1.00 95.25 99 THR A CA 1
ATOM 801 C C . THR A 1 99 ? 14.019 -3.774 -8.495 1.00 95.25 99 THR A C 1
ATOM 803 O O . THR A 1 99 ? 13.704 -3.680 -9.679 1.00 95.25 99 THR A O 1
ATOM 806 N N . LYS A 1 100 ? 14.736 -4.818 -8.053 1.00 93.50 100 LYS A N 1
ATOM 807 C CA . LYS A 1 100 ? 15.101 -5.964 -8.902 1.00 93.50 100 LYS A CA 1
ATOM 808 C C . LYS A 1 100 ? 13.898 -6.715 -9.481 1.00 93.50 100 LYS A C 1
ATOM 810 O O . LYS A 1 100 ? 14.062 -7.451 -10.447 1.00 93.50 100 L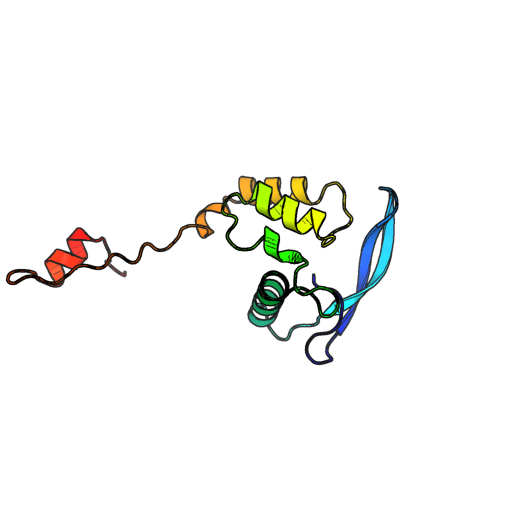YS A O 1
ATOM 815 N N . TYR A 1 101 ? 12.710 -6.555 -8.894 1.00 92.31 101 TYR A N 1
ATOM 816 C CA . TYR A 1 101 ? 11.466 -7.143 -9.394 1.00 92.31 101 TYR A CA 1
ATOM 817 C C . TYR A 1 101 ? 10.703 -6.219 -10.356 1.00 92.31 101 TYR A C 1
ATOM 819 O O . TYR A 1 101 ? 9.772 -6.683 -11.008 1.00 92.31 101 TYR A O 1
ATOM 827 N N . ASP A 1 102 ? 11.116 -4.954 -10.497 1.00 90.44 102 ASP A N 1
ATOM 828 C CA . ASP A 1 102 ? 10.497 -3.977 -11.410 1.00 90.44 102 ASP A CA 1
ATOM 829 C C . ASP A 1 102 ? 11.048 -4.086 -12.843 1.00 90.44 102 ASP A C 1
ATOM 831 O O . ASP A 1 102 ? 10.721 -3.285 -13.724 1.00 90.44 102 ASP A O 1
ATOM 835 N N . VAL A 1 103 ? 11.907 -5.078 -13.092 1.00 84.19 103 VAL A N 1
ATOM 836 C CA . VAL A 1 103 ? 12.451 -5.350 -14.417 1.00 84.19 103 VAL A CA 1
ATOM 837 C C . VAL A 1 103 ? 11.336 -5.819 -15.345 1.00 84.19 103 VAL A C 1
ATOM 839 O O . VAL A 1 103 ? 10.701 -6.854 -15.143 1.00 84.19 103 VAL A O 1
ATOM 842 N N . SER A 1 104 ? 11.100 -5.057 -16.410 1.00 69.94 104 SER A N 1
ATOM 843 C CA . SER A 1 104 ? 10.322 -5.557 -17.533 1.00 69.94 104 SER A CA 1
ATOM 844 C C . SER A 1 104 ? 11.101 -6.695 -18.180 1.00 69.94 104 SER A C 1
ATOM 846 O O . SER A 1 104 ? 12.239 -6.495 -18.607 1.00 69.94 104 SER A O 1
ATOM 848 N N . ILE A 1 105 ? 10.487 -7.871 -18.282 1.00 67.06 105 ILE A N 1
ATOM 849 C CA . ILE A 1 105 ? 10.946 -8.893 -19.222 1.00 67.06 105 ILE A CA 1
ATOM 850 C C . ILE A 1 105 ? 10.825 -8.263 -20.611 1.00 67.06 105 ILE A C 1
ATOM 852 O O . ILE A 1 105 ? 9.717 -8.062 -21.106 1.00 67.06 105 ILE A O 1
ATOM 856 N N . GLU A 1 106 ? 11.947 -7.864 -21.209 1.00 60.81 106 GLU A N 1
ATOM 857 C CA . GLU A 1 106 ? 11.957 -7.515 -22.624 1.00 60.81 106 GLU A CA 1
ATOM 858 C C . GLU A 1 106 ? 11.656 -8.798 -23.393 1.00 60.81 106 GLU A C 1
ATOM 860 O O . GLU A 1 106 ? 12.471 -9.720 -23.446 1.00 60.81 106 GLU A O 1
ATOM 865 N N . GLU A 1 107 ? 10.459 -8.892 -23.963 1.00 65.94 107 GLU A N 1
ATOM 866 C CA . GLU A 1 107 ? 10.173 -9.931 -24.939 1.00 65.94 107 GLU A CA 1
ATOM 867 C C . GLU A 1 107 ? 11.040 -9.666 -26.173 1.00 65.94 107 GLU A C 1
ATOM 869 O O . GLU A 1 107 ? 10.763 -8.786 -26.991 1.00 65.94 107 GLU A O 1
ATOM 874 N N . VAL A 1 108 ? 12.141 -10.407 -26.291 1.00 67.69 108 VAL A N 1
ATOM 875 C CA . VAL A 1 108 ? 13.021 -10.316 -27.452 1.00 67.69 108 VAL A CA 1
ATOM 876 C C . VAL A 1 108 ? 12.442 -11.173 -28.572 1.00 67.69 108 VAL A C 1
ATOM 878 O O . VAL A 1 108 ? 12.568 -12.397 -28.583 1.00 67.69 108 VAL A O 1
ATOM 881 N N . TYR A 1 109 ? 11.809 -10.519 -29.542 1.00 70.69 109 TYR A N 1
ATOM 882 C CA . TYR A 1 109 ? 11.327 -11.169 -30.755 1.00 70.69 109 TYR A CA 1
ATOM 883 C C . TYR A 1 109 ? 12.450 -11.263 -31.794 1.00 70.69 109 TYR A C 1
ATOM 885 O O . TYR A 1 109 ? 12.983 -10.248 -32.243 1.00 70.69 109 TYR A O 1
ATOM 893 N N . HIS A 1 110 ? 12.781 -12.483 -32.225 1.00 79.25 110 HIS A N 1
ATOM 894 C CA . HIS A 1 110 ? 13.660 -12.713 -33.371 1.00 79.25 110 HIS A CA 1
ATOM 895 C C . HIS A 1 110 ? 12.845 -13.187 -34.578 1.00 79.25 110 HIS A C 1
ATOM 897 O O . HIS A 1 110 ? 12.206 -14.238 -34.539 1.00 79.25 110 HIS A O 1
ATOM 903 N N . ILE A 1 111 ? 12.886 -12.426 -35.673 1.00 84.50 111 ILE A N 1
ATOM 904 C CA . ILE A 1 111 ? 12.279 -12.846 -36.941 1.00 84.50 111 ILE A CA 1
ATOM 905 C C . ILE A 1 111 ? 13.229 -13.839 -37.611 1.00 84.50 111 ILE A C 1
ATOM 907 O O . ILE A 1 111 ? 14.279 -13.432 -38.104 1.00 84.50 111 ILE A O 1
ATOM 911 N N . VAL A 1 112 ? 12.843 -15.119 -37.642 1.00 86.00 112 VAL A N 1
ATOM 912 C CA . VAL A 1 112 ? 13.647 -16.208 -38.217 1.00 86.00 112 VAL A CA 1
ATOM 913 C C . VAL A 1 112 ? 13.922 -15.952 -39.699 1.00 86.00 112 VAL A C 1
ATOM 915 O O . VAL A 1 112 ? 13.006 -15.798 -40.512 1.00 86.00 112 VAL A O 1
ATOM 918 N N . LYS A 1 113 ? 15.200 -15.947 -40.057 1.00 89.81 113 LYS A N 1
ATOM 919 C CA . LYS A 1 113 ? 15.720 -15.857 -41.417 1.00 89.81 113 LYS A CA 1
ATOM 920 C C . LYS A 1 113 ? 16.258 -17.212 -41.862 1.00 89.81 113 LYS A C 1
ATOM 922 O O . LYS A 1 113 ? 16.634 -18.081 -41.077 1.00 89.81 113 LYS A O 1
ATOM 927 N N . LYS A 1 114 ? 16.318 -17.399 -43.179 1.00 84.19 114 LYS A N 1
ATOM 928 C CA . LYS A 1 114 ? 16.922 -18.589 -43.783 1.00 84.19 114 LYS A CA 1
ATOM 929 C C . LYS A 1 114 ? 18.399 -18.673 -43.376 1.00 84.19 114 LYS A C 1
ATOM 931 O O . LYS A 1 114 ? 19.184 -17.822 -43.780 1.00 84.19 114 LYS A O 1
ATOM 936 N N . GLY A 1 115 ? 18.758 -19.713 -42.624 1.00 85.81 115 GLY A N 1
ATOM 937 C CA . GLY A 1 115 ? 20.108 -19.918 -42.084 1.00 85.81 115 GLY A CA 1
ATOM 938 C C . GLY A 1 115 ? 20.185 -19.842 -40.558 1.00 85.81 115 GLY A C 1
ATOM 939 O O . GLY A 1 115 ? 21.183 -20.281 -39.991 1.00 85.81 115 GLY A O 1
ATOM 940 N N . ASP A 1 116 ? 19.132 -19.365 -39.894 1.00 87.69 116 ASP A N 1
ATOM 941 C CA . ASP A 1 116 ? 19.069 -19.392 -38.437 1.00 87.69 116 ASP A CA 1
ATOM 942 C C . ASP A 1 116 ? 18.856 -20.817 -37.920 1.00 87.69 116 ASP A C 1
ATOM 944 O O . ASP A 1 116 ? 18.208 -21.658 -38.548 1.00 87.69 116 ASP A O 1
ATOM 948 N N . SER A 1 117 ? 19.393 -21.084 -36.732 1.00 87.88 117 SER A N 1
ATOM 949 C CA . SER A 1 117 ? 19.181 -22.333 -36.006 1.00 87.88 117 SER A CA 1
ATOM 950 C C . SER A 1 117 ? 18.757 -22.030 -34.577 1.00 87.88 117 SER A C 1
ATOM 952 O O . SER A 1 117 ? 19.229 -21.069 -33.969 1.00 87.88 117 SER A O 1
ATOM 954 N N . VAL A 1 118 ? 17.889 -22.876 -34.018 1.00 81.31 118 VAL A N 1
ATOM 955 C CA . VAL A 1 118 ? 17.388 -22.728 -32.641 1.00 81.31 118 VAL A CA 1
ATOM 956 C C . VAL A 1 118 ? 18.541 -22.687 -31.632 1.00 81.31 118 VAL A C 1
ATOM 958 O O . VAL A 1 118 ? 18.524 -21.872 -30.715 1.00 81.31 118 VAL A O 1
ATOM 961 N N . SER A 1 119 ? 19.584 -23.501 -31.833 1.00 81.50 119 SER A N 1
ATOM 962 C CA . SER A 1 119 ? 20.768 -23.509 -30.965 1.00 81.50 119 SER A CA 1
ATOM 963 C C . SER A 1 119 ? 21.590 -22.219 -31.066 1.00 81.50 119 SER A C 1
ATOM 965 O O . SER A 1 119 ? 22.092 -21.734 -30.052 1.00 81.50 119 SER A O 1
ATOM 967 N N . GLY A 1 120 ? 21.702 -21.632 -32.263 1.00 81.19 120 GLY A N 1
ATOM 968 C CA . GLY A 1 120 ? 22.367 -20.345 -32.473 1.00 81.19 120 GLY A CA 1
ATOM 969 C C . GLY A 1 120 ? 21.622 -19.191 -31.802 1.00 81.19 120 GLY A C 1
ATOM 970 O O . GLY A 1 120 ? 22.244 -1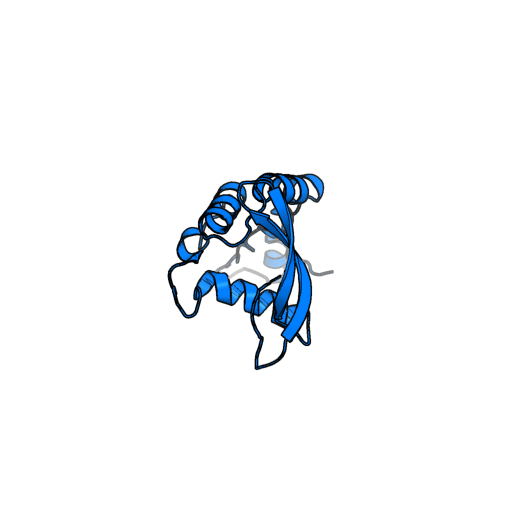8.359 -31.142 1.00 81.19 120 GLY A O 1
ATOM 971 N N . LEU A 1 121 ? 20.291 -19.187 -31.902 1.00 81.69 121 LEU A N 1
ATOM 972 C CA . LEU A 1 121 ? 19.438 -18.174 -31.279 1.00 81.69 121 LEU A CA 1
ATOM 973 C C . LEU A 1 121 ? 19.443 -18.287 -29.748 1.00 81.69 121 LEU A C 1
ATOM 975 O O . LEU A 1 121 ? 19.629 -17.280 -29.071 1.00 81.69 121 LEU A O 1
ATOM 979 N N . ALA A 1 122 ? 19.346 -19.499 -29.191 1.00 77.81 122 ALA A N 1
ATOM 980 C CA . ALA A 1 122 ? 19.402 -19.713 -27.742 1.00 77.81 122 ALA A CA 1
ATOM 981 C C . ALA A 1 122 ? 20.721 -19.210 -27.124 1.00 77.81 122 ALA A C 1
ATOM 983 O O . ALA A 1 122 ? 20.723 -18.612 -26.048 1.00 77.81 122 ALA A O 1
ATOM 984 N N . LYS A 1 123 ? 21.846 -19.392 -27.832 1.00 79.50 123 LYS A N 1
ATOM 985 C CA . LYS A 1 123 ? 23.157 -18.883 -27.406 1.00 79.50 123 LYS A CA 1
ATOM 986 C C . LYS A 1 123 ? 23.266 -17.359 -27.524 1.00 79.50 123 LYS A C 1
ATOM 988 O O . LYS A 1 123 ? 23.887 -16.738 -26.668 1.00 79.50 123 LYS A O 1
ATOM 993 N N . ALA A 1 124 ? 22.688 -16.764 -28.568 1.00 76.69 124 ALA A N 1
ATOM 994 C CA . ALA A 1 124 ? 22.724 -15.319 -28.803 1.00 76.69 124 ALA A CA 1
ATOM 995 C C . ALA A 1 124 ? 21.852 -14.527 -27.814 1.00 76.69 124 ALA A C 1
ATOM 997 O O . ALA A 1 124 ? 22.224 -13.422 -27.431 1.00 76.69 124 ALA A O 1
ATOM 998 N N . TYR A 1 125 ? 20.723 -15.101 -27.387 1.00 78.00 125 TYR A N 1
ATOM 999 C CA . TYR A 1 125 ? 19.749 -14.444 -26.508 1.00 78.00 125 TYR A CA 1
ATOM 1000 C C . TYR A 1 125 ? 19.775 -14.943 -25.056 1.00 78.00 125 TYR A C 1
ATOM 1002 O O . TYR A 1 125 ? 18.929 -14.556 -24.258 1.00 78.00 125 TYR A O 1
ATOM 1010 N N . GLY A 1 126 ? 20.744 -15.788 -24.689 1.00 65.19 126 GLY A N 1
ATOM 1011 C CA . GLY A 1 126 ? 20.979 -16.185 -23.296 1.00 65.19 126 GLY A CA 1
ATOM 1012 C C . GLY A 1 126 ? 19.853 -17.002 -22.652 1.00 65.19 126 GLY A C 1
ATOM 1013 O O . GLY A 1 126 ? 19.857 -17.188 -21.439 1.00 65.19 126 GLY A O 1
ATOM 1014 N N . SER A 1 127 ? 18.912 -17.535 -23.434 1.00 57.62 127 SER A N 1
ATOM 1015 C CA . SER A 1 127 ? 17.746 -18.282 -22.951 1.00 57.62 127 SER A CA 1
ATOM 1016 C C . SER A 1 127 ? 18.081 -19.748 -22.643 1.00 57.62 127 SER A C 1
ATOM 1018 O O . SER A 1 127 ? 17.375 -20.660 -23.080 1.00 57.62 127 SER A O 1
ATOM 1020 N N . THR A 1 128 ? 19.188 -20.006 -21.945 1.00 44.06 128 THR A N 1
ATOM 1021 C CA . THR A 1 128 ? 19.478 -21.363 -21.461 1.00 44.06 128 THR A CA 1
ATOM 1022 C C . THR A 1 128 ? 18.764 -21.524 -20.124 1.00 44.06 128 THR A C 1
ATOM 1024 O O . THR A 1 128 ? 19.257 -21.066 -19.098 1.00 44.06 128 THR A O 1
ATOM 1027 N N . GLN A 1 129 ? 17.569 -22.118 -20.145 1.00 40.91 129 GLN A N 1
ATOM 1028 C CA . GLN A 1 129 ? 16.980 -22.700 -18.939 1.00 40.91 129 GLN A CA 1
ATOM 1029 C C . GLN A 1 129 ? 17.917 -23.807 -18.445 1.00 40.91 129 GLN A C 1
ATOM 1031 O O . GLN A 1 129 ? 18.276 -24.697 -19.220 1.00 40.91 129 GLN A O 1
ATOM 1036 N N . VAL A 1 130 ? 18.335 -23.706 -17.182 1.00 36.56 130 VAL A N 1
ATOM 1037 C CA . VAL A 1 130 ? 18.840 -24.843 -16.399 1.00 36.56 130 VAL A CA 1
ATOM 1038 C C . VAL A 1 130 ? 17.642 -25.533 -15.767 1.00 36.56 130 VAL A C 1
ATOM 1040 O O . VAL A 1 130 ? 16.746 -24.793 -15.298 1.00 36.56 130 VAL A O 1
#

pLDDT: mean 90.53, std 11.39, range [36.56, 98.38]

Secondary structure (DSSP, 8-state):
--BS-BTTBEEEEEEEEEETTEEEEEEEEEE--SSHHHHHHHHHHHHHH--SS-TTTTGGGTT---HHHHHHHHHHTTS---TTHHHHHHHHHHHTTGGGG------------TT--HHHHHHHTT----